Protein AF-A0A6P4FBV0-F1 (afdb_monomer_lite)

pLDDT: mean 92.92, std 9.6, range [44.25, 98.56]

InterPro domains:
  IPR006593 Cytochrome b561/ferric reductase, transmembrane domain [PF03188] (47-170)
  IPR006593 Cytochrome b561/ferric reductase, transmembrane domain [PS50939] (17-171)
  IPR006593 Cytochrome b561/ferric reductase, transmembrane domain [SM00665] (47-171)

Radius of gyration: 18.33 Å; chains: 1; bounding box: 42×50×51 Å

Structure (mmCIF, N/CA/C/O backbone):
data_AF-A0A6P4FBV0-F1
#
_entry.id   AF-A0A6P4FBV0-F1
#
loop_
_atom_site.group_PDB
_atom_site.id
_atom_site.type_symbol
_atom_site.label_atom_id
_atom_site.label_alt_id
_atom_site.label_comp_id
_atom_site.label_asym_id
_atom_site.label_entity_id
_atom_site.label_seq_id
_atom_site.pdbx_PDB_ins_code
_atom_site.Cartn_x
_atom_site.Cartn_y
_atom_site.Cartn_z
_atom_site.occupancy
_atom_site.B_iso_or_equiv
_atom_site.auth_seq_id
_atom_site.auth_comp_id
_atom_site.auth_asym_id
_atom_site.auth_atom_id
_atom_site.pdbx_PDB_model_num
ATOM 1 N N . MET A 1 1 ? -16.807 31.601 26.258 1.00 50.91 1 MET A N 1
ATOM 2 C CA . MET A 1 1 ? -16.816 30.171 25.871 1.00 50.91 1 MET A CA 1
ATOM 3 C C . MET A 1 1 ? -15.493 29.567 26.309 1.00 50.91 1 MET A C 1
ATOM 5 O O . MET A 1 1 ? -14.493 30.244 26.108 1.00 50.91 1 MET A O 1
ATOM 9 N N . PRO A 1 2 ? -15.459 28.392 26.958 1.00 44.25 2 PRO A N 1
ATOM 10 C CA . PRO A 1 2 ? -14.223 27.881 27.538 1.00 44.25 2 PRO A CA 1
ATOM 11 C C . PRO A 1 2 ? -13.243 27.482 26.428 1.00 44.25 2 PRO A C 1
ATOM 13 O O . PRO A 1 2 ? -13.598 26.749 25.504 1.00 44.25 2 PRO A O 1
ATOM 16 N N . GLU A 1 3 ? -12.012 27.977 26.530 1.00 50.19 3 GLU A N 1
ATOM 17 C CA . GLU A 1 3 ? -10.929 27.885 25.536 1.00 50.19 3 GLU A CA 1
ATOM 18 C C . GLU A 1 3 ? -10.564 26.443 25.127 1.00 50.19 3 GLU A C 1
ATOM 20 O O . GLU A 1 3 ? -10.006 26.216 24.057 1.00 50.19 3 GLU A O 1
ATOM 25 N N . GLY A 1 4 ? -10.954 25.436 25.918 1.00 51.09 4 GLY A N 1
ATOM 26 C CA . GLY A 1 4 ? -10.776 24.019 25.579 1.00 51.09 4 GLY A CA 1
ATOM 27 C C . GLY A 1 4 ? -11.691 23.497 24.460 1.00 51.09 4 GLY A C 1
ATOM 28 O O . GLY A 1 4 ? -11.375 22.483 23.838 1.00 51.09 4 GLY A O 1
ATOM 29 N N . TYR A 1 5 ? -12.810 24.171 24.166 1.00 46.59 5 TYR A N 1
ATOM 30 C CA . TYR A 1 5 ? -13.775 23.704 23.158 1.00 46.59 5 TYR A CA 1
ATOM 31 C C . TYR A 1 5 ? -13.341 24.045 21.720 1.00 46.59 5 TYR A C 1
ATOM 33 O O . TYR A 1 5 ? -13.606 23.282 20.794 1.00 46.59 5 TYR A O 1
ATOM 41 N N . THR A 1 6 ? -12.619 25.154 21.528 1.00 55.66 6 THR A N 1
ATOM 42 C CA . THR A 1 6 ? -12.175 25.637 20.207 1.00 55.66 6 THR A CA 1
ATOM 43 C C . THR A 1 6 ? -10.982 24.841 19.664 1.00 55.66 6 THR A C 1
ATOM 45 O O . THR A 1 6 ? -10.927 24.539 18.469 1.00 55.66 6 THR A O 1
ATOM 48 N N . GLY A 1 7 ? -10.060 24.420 20.538 1.00 60.53 7 GLY A N 1
ATOM 49 C CA . GLY A 1 7 ? -8.899 23.603 20.165 1.00 60.53 7 GLY A CA 1
ATOM 50 C C . GLY A 1 7 ? -9.277 22.199 19.682 1.00 60.53 7 GLY A C 1
ATOM 51 O O . GLY A 1 7 ? -8.763 21.729 18.666 1.00 60.53 7 GLY A O 1
ATOM 52 N N . ALA A 1 8 ? -10.244 21.553 20.347 1.00 63.47 8 ALA A N 1
ATOM 53 C CA . ALA A 1 8 ? -10.762 20.249 19.932 1.00 63.47 8 ALA A CA 1
ATOM 54 C C . ALA A 1 8 ? -11.442 20.310 18.550 1.00 63.47 8 ALA A C 1
ATOM 56 O O . ALA A 1 8 ? -11.278 19.398 17.738 1.00 63.47 8 ALA A O 1
ATOM 57 N N . THR A 1 9 ? -12.147 21.406 18.243 1.00 81.12 9 THR A N 1
ATOM 58 C CA . THR A 1 9 ? -12.750 21.622 16.919 1.00 81.12 9 THR A CA 1
ATOM 59 C C . THR A 1 9 ? -11.717 21.940 15.838 1.00 81.12 9 THR A C 1
ATOM 61 O O . THR A 1 9 ? -11.816 21.400 14.736 1.00 81.12 9 THR A O 1
ATOM 64 N N . ALA A 1 10 ? -10.690 22.739 16.150 1.00 87.94 10 ALA A N 1
ATOM 65 C CA . ALA A 1 10 ? -9.617 23.066 15.211 1.00 87.94 10 ALA A CA 1
ATOM 66 C C . ALA A 1 10 ? -8.806 21.820 14.822 1.00 87.94 10 ALA A C 1
ATOM 68 O O . ALA A 1 10 ? -8.520 21.599 13.646 1.00 87.94 10 ALA A O 1
ATOM 69 N N . TRP A 1 11 ? -8.504 20.946 15.787 1.00 88.56 11 TRP A N 1
ATOM 70 C CA . TRP A 1 11 ? -7.791 19.695 15.526 1.00 88.56 11 TRP A CA 1
ATOM 71 C C . TRP A 1 11 ? -8.550 18.772 14.565 1.00 88.56 11 TRP A C 1
ATOM 73 O O . TRP A 1 11 ? -7.972 18.247 13.614 1.00 88.56 11 TRP A O 1
ATOM 83 N N . VAL A 1 12 ? -9.862 18.610 14.761 1.00 88.88 12 VAL A N 1
ATOM 84 C CA . VAL A 1 12 ? -10.704 17.799 13.866 1.00 88.88 12 VAL A CA 1
ATOM 85 C C . VAL A 1 12 ? -10.754 18.395 12.456 1.00 88.88 12 VAL A C 1
ATOM 87 O O . VAL A 1 12 ? -10.703 17.649 11.477 1.00 88.88 12 VAL A O 1
ATOM 90 N N . GLN A 1 13 ? -10.806 19.724 12.331 1.00 90.19 13 GLN A N 1
ATOM 91 C CA . GLN A 1 13 ? -10.746 20.400 11.032 1.00 90.19 13 GLN A CA 1
ATOM 92 C C . GLN A 1 13 ? -9.410 20.152 10.326 1.00 90.19 13 GLN A C 1
ATOM 94 O O . GLN A 1 13 ? -9.413 19.758 9.160 1.00 90.19 13 GLN A O 1
ATOM 99 N N . ILE A 1 14 ? -8.283 20.288 11.033 1.00 92.50 14 ILE A N 1
ATOM 100 C CA . ILE A 1 14 ? -6.947 19.988 10.495 1.00 92.50 14 ILE A CA 1
ATOM 101 C C . ILE A 1 14 ? -6.885 18.536 10.010 1.00 92.50 14 ILE A C 1
ATOM 103 O O . ILE A 1 14 ? -6.491 18.285 8.872 1.00 92.50 14 ILE A O 1
ATOM 107 N N . GLN A 1 15 ? -7.337 17.577 10.823 1.00 92.50 15 GLN A N 1
ATOM 108 C CA . GLN A 1 15 ? -7.388 16.168 10.426 1.00 92.50 15 GLN A CA 1
ATOM 109 C C . GLN A 1 15 ? -8.245 15.954 9.174 1.00 92.50 15 GLN A C 1
ATOM 111 O O . GLN A 1 15 ? -7.856 15.194 8.290 1.00 92.50 15 GLN A O 1
ATOM 116 N N . SER A 1 16 ? -9.397 16.621 9.076 1.00 91.31 16 SER A N 1
ATOM 117 C CA . SER A 1 16 ? -10.280 16.532 7.910 1.00 91.31 16 SER A CA 1
ATOM 118 C C . SER A 1 16 ? -9.621 17.092 6.646 1.00 91.31 16 SER A C 1
ATOM 120 O O . SER A 1 16 ? -9.719 16.479 5.580 1.00 91.31 16 SER A O 1
ATOM 122 N N . ILE A 1 17 ? -8.925 18.227 6.754 1.00 93.44 17 ILE A N 1
ATOM 123 C CA . ILE A 1 17 ? -8.182 18.839 5.645 1.00 93.44 17 ILE A CA 1
ATOM 124 C C . ILE A 1 17 ? -7.058 17.905 5.192 1.00 93.44 17 ILE A C 1
ATOM 126 O O . ILE A 1 17 ? -7.011 17.539 4.020 1.00 93.44 17 ILE A O 1
ATOM 130 N N . LEU A 1 18 ? -6.211 17.440 6.116 1.00 94.31 18 LEU A N 1
ATOM 131 C CA . LEU A 1 18 ? -5.110 16.519 5.810 1.00 94.31 18 LEU A CA 1
ATOM 132 C C . LEU A 1 18 ? -5.609 15.204 5.200 1.00 94.31 18 LEU A C 1
ATOM 134 O O . LEU A 1 18 ? -5.031 14.709 4.237 1.00 94.31 18 LEU A O 1
ATOM 138 N N . ASN A 1 19 ? -6.716 14.659 5.709 1.00 94.00 19 ASN A N 1
ATOM 139 C CA . ASN A 1 19 ? -7.341 13.462 5.153 1.00 94.00 19 ASN A CA 1
ATOM 140 C C . ASN A 1 19 ? -7.816 13.700 3.708 1.00 94.00 19 ASN A C 1
ATOM 142 O O . ASN A 1 19 ? -7.652 12.834 2.852 1.00 94.00 19 ASN A O 1
ATOM 146 N N . SER A 1 20 ? -8.391 14.872 3.427 1.00 92.62 20 SER A N 1
ATOM 147 C CA . SER A 1 20 ? -8.859 15.238 2.084 1.00 92.62 20 SER A CA 1
ATOM 148 C C . SER A 1 20 ? -7.690 15.418 1.114 1.00 92.62 20 SER A C 1
ATOM 150 O O . SER A 1 20 ? -7.721 14.863 0.017 1.00 92.62 20 SER A O 1
ATOM 152 N N . ILE A 1 21 ? -6.628 16.108 1.544 1.00 95.12 21 ILE A N 1
ATOM 153 C CA . ILE A 1 21 ? -5.374 16.237 0.787 1.00 95.12 21 ILE A CA 1
ATOM 154 C C . ILE A 1 21 ? -4.804 14.856 0.469 1.00 95.12 21 ILE A C 1
ATOM 156 O O . ILE A 1 21 ? -4.486 14.586 -0.685 1.00 95.12 21 ILE A O 1
ATOM 160 N N . ASN A 1 22 ? -4.751 13.953 1.450 1.00 95.19 22 ASN A N 1
ATOM 161 C CA . ASN A 1 22 ? -4.241 12.604 1.237 1.00 95.19 22 ASN A CA 1
ATOM 162 C C . ASN A 1 22 ? -5.036 11.842 0.161 1.00 95.19 22 ASN A C 1
ATOM 164 O O . ASN A 1 22 ? -4.443 11.249 -0.732 1.00 95.19 22 ASN A O 1
ATOM 168 N N . HIS A 1 23 ? -6.373 11.901 0.174 1.00 95.25 23 HIS A N 1
ATOM 169 C CA . HIS A 1 23 ? -7.178 11.260 -0.875 1.00 95.25 23 HIS A CA 1
ATOM 170 C C . HIS A 1 23 ? -6.956 11.873 -2.265 1.00 95.25 23 HIS A C 1
ATOM 172 O O . HIS A 1 23 ? -6.918 11.130 -3.246 1.00 95.25 23 HIS A O 1
ATOM 178 N N . MET A 1 24 ? -6.782 13.197 -2.360 1.00 96.19 24 MET A N 1
ATOM 179 C CA . MET A 1 24 ? -6.448 13.859 -3.628 1.00 96.19 24 MET A CA 1
ATOM 180 C C . MET A 1 24 ? -5.075 13.416 -4.144 1.00 96.19 24 MET A C 1
ATOM 182 O O . MET A 1 24 ? -4.949 13.075 -5.315 1.00 96.19 24 MET A O 1
ATOM 186 N N . LEU A 1 25 ? -4.065 13.351 -3.272 1.00 96.62 25 LEU A N 1
ATOM 187 C CA . LEU A 1 25 ? -2.728 12.871 -3.630 1.00 96.62 25 LEU A CA 1
ATOM 188 C C . LEU A 1 25 ? -2.754 11.409 -4.084 1.00 96.62 25 LEU A C 1
ATOM 190 O O . LEU A 1 25 ? -2.171 11.086 -5.113 1.00 96.62 25 LEU A O 1
ATOM 194 N N . ILE A 1 26 ? -3.488 10.545 -3.378 1.00 97.06 26 ILE A N 1
ATOM 195 C CA . ILE A 1 26 ? -3.689 9.149 -3.783 1.00 97.06 26 ILE A CA 1
ATOM 196 C C . ILE A 1 26 ? -4.291 9.074 -5.195 1.00 97.06 26 ILE A C 1
ATOM 198 O O . ILE A 1 26 ? -3.825 8.292 -6.024 1.00 97.06 26 ILE A O 1
ATOM 202 N N . PHE A 1 27 ? -5.307 9.890 -5.490 1.00 96.62 27 PHE A N 1
ATOM 203 C CA . PHE A 1 27 ? -5.920 9.934 -6.818 1.00 96.62 27 PHE A CA 1
ATOM 204 C C . PHE A 1 27 ? -4.937 10.408 -7.900 1.00 96.62 27 PHE A C 1
ATOM 206 O O . PHE A 1 27 ? -4.850 9.791 -8.960 1.00 96.62 27 PHE A O 1
ATOM 213 N N . LEU A 1 28 ? -4.159 11.460 -7.627 1.00 97.69 28 LEU A N 1
ATOM 214 C CA . LEU A 1 28 ? -3.146 11.967 -8.557 1.00 97.69 28 LEU A CA 1
ATOM 215 C C . LEU A 1 28 ? -2.061 10.922 -8.847 1.00 97.69 28 LEU A C 1
ATOM 217 O O . LEU A 1 28 ? -1.697 10.726 -10.004 1.00 97.69 28 LEU A O 1
ATOM 221 N N . VAL A 1 29 ? -1.587 10.209 -7.821 1.00 96.94 29 VAL A N 1
ATOM 222 C CA . VAL A 1 29 ? -0.610 9.120 -7.978 1.00 96.94 29 VAL A CA 1
ATOM 223 C C . VAL A 1 29 ? -1.198 7.963 -8.791 1.00 96.94 29 VAL A C 1
ATOM 225 O O . VAL A 1 29 ? -0.520 7.428 -9.666 1.00 96.94 29 VAL A O 1
ATOM 228 N N . ALA A 1 30 ? -2.470 7.614 -8.574 1.00 97.69 30 ALA A N 1
ATOM 229 C CA . ALA A 1 30 ? -3.156 6.599 -9.373 1.00 97.69 30 ALA A CA 1
ATOM 230 C C . ALA A 1 30 ? -3.204 6.982 -10.862 1.00 97.69 30 ALA A C 1
ATOM 232 O O . ALA A 1 30 ? -2.869 6.169 -11.725 1.00 97.69 30 ALA A O 1
ATOM 233 N N . ALA A 1 31 ? -3.579 8.230 -11.160 1.00 98.06 31 ALA A N 1
ATOM 234 C CA . ALA A 1 31 ? -3.606 8.747 -12.524 1.00 98.06 31 ALA A CA 1
ATOM 235 C C . ALA A 1 31 ? -2.206 8.744 -13.154 1.00 98.06 31 ALA A C 1
ATOM 237 O O . ALA A 1 31 ? -2.049 8.299 -14.290 1.00 98.06 31 ALA A O 1
ATOM 238 N N . PHE A 1 32 ? -1.184 9.168 -12.405 1.00 97.31 32 PHE A N 1
ATOM 239 C CA . PHE A 1 32 ? 0.205 9.158 -12.858 1.00 97.31 32 PHE A CA 1
ATOM 240 C C . PHE A 1 32 ? 0.685 7.748 -13.224 1.00 97.31 32 PHE A C 1
ATOM 242 O O . PHE A 1 32 ? 1.148 7.541 -14.346 1.00 97.31 32 PHE A O 1
ATOM 249 N N . PHE A 1 33 ? 0.533 6.767 -12.326 1.00 97.50 33 PHE A N 1
ATOM 250 C CA . PHE A 1 33 ? 0.946 5.389 -12.604 1.00 97.50 33 PHE A CA 1
ATOM 251 C C . PHE A 1 33 ? 0.199 4.795 -13.791 1.00 97.50 33 PHE A C 1
ATOM 253 O O . PHE A 1 33 ? 0.816 4.134 -14.622 1.00 97.50 33 PHE A O 1
ATOM 260 N N . PHE A 1 34 ? -1.104 5.055 -13.916 1.00 97.81 34 PHE A N 1
ATOM 261 C CA . PHE A 1 34 ? -1.876 4.569 -15.054 1.00 97.81 34 PHE A CA 1
ATOM 262 C C . PHE A 1 34 ? -1.408 5.186 -16.378 1.00 97.81 34 PHE A C 1
ATOM 264 O O . PHE A 1 34 ? -1.152 4.452 -17.328 1.00 97.81 34 PHE A O 1
ATOM 271 N N . VAL A 1 35 ? -1.257 6.514 -16.448 1.00 98.31 35 VAL A N 1
ATOM 272 C CA . VAL A 1 35 ? -0.824 7.213 -17.671 1.00 98.31 35 VAL A CA 1
ATOM 273 C C . VAL A 1 35 ? 0.586 6.787 -18.077 1.00 98.31 35 VAL A C 1
ATOM 275 O O . VAL A 1 35 ? 0.809 6.477 -19.246 1.00 98.31 35 VAL A O 1
ATOM 278 N N . LEU A 1 36 ? 1.519 6.717 -17.125 1.00 97.50 36 LEU A N 1
ATOM 279 C CA . LEU A 1 36 ? 2.896 6.302 -17.391 1.00 97.50 36 LEU A CA 1
ATOM 280 C C . LEU A 1 36 ? 2.982 4.828 -17.803 1.00 97.50 36 LEU A C 1
ATOM 282 O O . LEU A 1 36 ? 3.702 4.480 -18.733 1.00 97.50 36 LEU A O 1
ATOM 286 N N . ALA A 1 37 ? 2.243 3.940 -17.138 1.00 97.94 37 ALA A N 1
ATOM 287 C CA . ALA A 1 37 ? 2.224 2.537 -17.527 1.00 97.94 37 ALA A CA 1
ATOM 288 C C . ALA A 1 37 ? 1.586 2.349 -18.906 1.00 97.94 37 ALA A C 1
ATOM 290 O O . ALA A 1 37 ? 2.092 1.574 -19.717 1.00 97.94 37 ALA A O 1
ATOM 291 N N . ARG A 1 38 ? 0.526 3.110 -19.208 1.00 98.00 38 ARG A N 1
ATOM 292 C CA . ARG A 1 38 ? -0.137 3.092 -20.511 1.00 98.00 38 ARG A CA 1
ATOM 293 C C . ARG A 1 38 ? 0.761 3.606 -21.631 1.00 98.00 38 ARG A C 1
ATOM 295 O O . ARG A 1 38 ? 0.704 3.024 -22.711 1.00 98.00 38 ARG A O 1
ATOM 302 N N . SER A 1 39 ? 1.559 4.651 -21.405 1.00 98.12 39 SER A N 1
ATOM 303 C CA . SER A 1 39 ? 2.497 5.169 -22.414 1.00 98.12 39 SER A CA 1
ATOM 304 C C . SER A 1 39 ? 3.660 4.214 -22.701 1.00 98.12 39 SER A C 1
ATOM 306 O O . SER A 1 39 ? 4.285 4.315 -23.751 1.00 98.12 39 SER A O 1
ATOM 308 N N . LEU A 1 40 ? 3.914 3.264 -21.796 1.00 97.75 40 LEU A N 1
ATOM 309 C CA . LEU A 1 40 ? 4.909 2.196 -21.923 1.00 97.75 40 LEU A CA 1
ATOM 310 C C . LEU A 1 40 ? 4.271 0.823 -22.225 1.00 97.75 40 LEU A C 1
ATOM 312 O O . LEU A 1 40 ? 4.894 -0.217 -22.002 1.00 97.75 40 LEU A O 1
ATOM 316 N N . ASP A 1 41 ? 3.015 0.817 -22.687 1.00 97.25 41 ASP A N 1
ATOM 317 C CA . ASP A 1 41 ? 2.223 -0.369 -23.049 1.00 97.25 41 ASP A CA 1
ATOM 318 C C . ASP A 1 41 ? 2.179 -1.472 -21.978 1.00 97.25 41 ASP A C 1
ATOM 320 O O . ASP A 1 41 ? 2.051 -2.653 -22.298 1.00 97.25 41 ASP A O 1
ATOM 324 N N . PHE A 1 42 ? 2.284 -1.099 -20.699 1.00 96.31 42 PHE A N 1
ATOM 325 C CA . PHE A 1 42 ? 2.311 -2.029 -19.568 1.00 96.31 42 PHE A CA 1
ATOM 326 C C . PHE A 1 42 ? 3.349 -3.155 -19.739 1.00 96.31 42 PHE A C 1
ATOM 328 O O . PHE A 1 42 ? 3.088 -4.305 -19.393 1.00 96.31 42 PHE A O 1
ATOM 335 N N . LYS A 1 43 ? 4.538 -2.847 -20.273 1.00 94.88 43 LYS A N 1
ATOM 336 C CA . LYS A 1 43 ? 5.615 -3.834 -20.455 1.00 94.88 43 LYS A CA 1
ATOM 337 C C . LYS A 1 43 ? 6.642 -3.794 -19.327 1.00 94.88 43 LYS A C 1
ATOM 339 O O . LYS A 1 43 ? 6.993 -2.733 -18.812 1.00 94.88 43 LYS A O 1
ATOM 344 N N . ASP A 1 44 ? 7.142 -4.967 -18.947 1.00 92.31 44 ASP A N 1
ATOM 345 C CA . ASP A 1 44 ? 8.264 -5.151 -18.021 1.00 92.31 44 ASP A CA 1
ATOM 346 C C . ASP A 1 44 ? 8.157 -4.329 -16.723 1.00 92.31 44 ASP A C 1
ATOM 348 O O . ASP A 1 44 ? 7.278 -4.540 -15.884 1.00 92.31 44 ASP A O 1
ATOM 352 N N . THR A 1 45 ? 9.069 -3.370 -16.541 1.00 95.50 45 THR A N 1
ATOM 353 C CA . THR A 1 45 ? 9.122 -2.493 -15.368 1.00 95.50 45 THR A CA 1
ATOM 354 C C . THR A 1 45 ? 7.886 -1.601 -15.265 1.00 95.50 45 THR A C 1
ATOM 356 O O . THR A 1 45 ? 7.490 -1.267 -14.152 1.00 95.50 45 THR A O 1
ATOM 359 N N . ALA A 1 46 ? 7.248 -1.246 -16.384 1.00 97.25 46 ALA A N 1
ATOM 360 C CA . ALA A 1 46 ? 6.021 -0.460 -16.365 1.00 97.25 46 ALA A CA 1
ATOM 361 C C . ALA A 1 46 ? 4.855 -1.253 -15.756 1.00 97.25 46 ALA A C 1
ATOM 363 O O . ALA A 1 46 ? 4.103 -0.697 -14.961 1.00 97.25 46 ALA A O 1
ATOM 364 N N . MET A 1 47 ? 4.750 -2.559 -16.044 1.00 97.69 47 MET A N 1
ATOM 365 C CA . MET A 1 47 ? 3.755 -3.426 -15.399 1.00 97.69 47 MET A CA 1
ATOM 366 C C . MET A 1 47 ? 4.040 -3.589 -13.908 1.00 97.69 47 MET A C 1
ATOM 368 O O . MET A 1 47 ? 3.130 -3.470 -13.090 1.00 97.69 47 MET A O 1
ATOM 372 N N . HIS A 1 48 ? 5.309 -3.807 -13.545 1.00 97.50 48 HIS A N 1
ATOM 373 C CA . HIS A 1 48 ? 5.731 -3.858 -12.145 1.00 97.50 48 HIS A CA 1
ATOM 374 C C . HIS A 1 48 ? 5.307 -2.593 -11.396 1.00 97.50 48 HIS A C 1
ATOM 376 O O . HIS A 1 48 ? 4.584 -2.697 -10.412 1.00 97.50 48 HIS A O 1
ATOM 382 N N . MET A 1 49 ? 5.695 -1.420 -11.902 1.00 97.50 49 MET A N 1
ATOM 383 C CA . MET A 1 49 ? 5.366 -0.121 -11.316 1.00 97.50 49 MET A CA 1
ATOM 384 C C . MET A 1 49 ? 3.854 0.102 -11.235 1.00 97.50 49 MET A C 1
ATOM 386 O O . MET A 1 49 ? 3.365 0.521 -10.191 1.00 97.50 49 MET A O 1
ATOM 390 N N . PHE A 1 50 ? 3.096 -0.235 -12.280 1.00 98.31 50 PHE A N 1
ATOM 391 C CA . PHE A 1 50 ? 1.642 -0.116 -12.245 1.00 98.31 50 PHE A CA 1
ATOM 392 C C . PHE A 1 50 ? 1.032 -0.967 -11.131 1.00 98.31 50 PHE A C 1
ATOM 394 O O . PHE A 1 50 ? 0.217 -0.478 -10.349 1.00 98.31 50 PHE A O 1
ATOM 401 N N . MET A 1 51 ? 1.437 -2.234 -11.037 1.00 98.44 51 MET A N 1
ATOM 402 C CA . MET A 1 51 ? 0.892 -3.177 -10.069 1.00 98.44 51 MET A CA 1
ATOM 403 C C . MET A 1 51 ? 1.313 -2.850 -8.632 1.00 98.44 51 MET A C 1
ATOM 405 O O . MET A 1 51 ? 0.454 -2.705 -7.762 1.00 98.44 51 MET A O 1
ATOM 409 N N . THR A 1 52 ? 2.613 -2.706 -8.365 1.00 98.19 52 THR A N 1
ATOM 410 C CA . THR A 1 52 ? 3.126 -2.442 -7.011 1.00 98.19 52 THR A CA 1
ATOM 411 C C . THR A 1 52 ? 2.837 -1.015 -6.562 1.00 98.19 52 THR A C 1
ATOM 413 O O . THR A 1 52 ? 2.424 -0.811 -5.420 1.00 98.19 52 THR A O 1
ATOM 416 N N . GLY A 1 53 ? 2.952 -0.045 -7.470 1.00 97.62 53 GLY A N 1
ATOM 417 C CA . GLY A 1 53 ? 2.624 1.356 -7.237 1.00 97.62 53 GLY A CA 1
ATOM 418 C C . GLY A 1 53 ? 1.150 1.540 -6.895 1.00 97.62 53 GLY A C 1
ATOM 419 O O . GLY A 1 53 ? 0.838 2.058 -5.824 1.00 97.62 53 GLY A O 1
ATOM 420 N N . THR A 1 54 ? 0.232 1.040 -7.731 1.00 98.31 54 THR A N 1
ATOM 421 C CA . THR A 1 54 ? -1.213 1.097 -7.433 1.00 98.31 54 THR A CA 1
ATOM 422 C C . THR A 1 54 ? -1.556 0.293 -6.177 1.00 98.31 54 THR A C 1
ATOM 424 O O . THR A 1 54 ? -2.365 0.726 -5.357 1.00 98.31 54 THR A O 1
ATOM 427 N N . GLY A 1 55 ? -0.911 -0.856 -5.974 1.00 98.31 55 GLY A N 1
ATOM 428 C CA . GLY A 1 55 ? -1.098 -1.678 -4.784 1.00 98.31 55 GLY A CA 1
ATOM 429 C C . GLY A 1 55 ? -0.781 -0.930 -3.485 1.00 98.31 55 GLY A C 1
ATOM 430 O O . GLY A 1 55 ? -1.660 -0.800 -2.633 1.00 98.31 55 GLY A O 1
ATOM 431 N N . PHE A 1 56 ? 0.434 -0.390 -3.340 1.00 98.12 56 PHE A N 1
ATOM 432 C CA . PHE A 1 56 ? 0.847 0.335 -2.132 1.00 98.12 56 PHE A CA 1
ATOM 433 C C . PHE A 1 56 ? 0.237 1.734 -2.033 1.00 98.12 56 PHE A C 1
ATOM 435 O O . PHE A 1 56 ? -0.449 2.039 -1.057 1.00 98.12 56 PHE A O 1
ATOM 442 N N . HIS A 1 57 ? 0.454 2.577 -3.042 1.00 97.75 57 HIS A N 1
ATOM 443 C CA . HIS A 1 57 ? 0.172 4.012 -2.954 1.00 97.75 57 HIS A CA 1
ATOM 444 C C . HIS A 1 57 ? -1.315 4.334 -3.087 1.00 97.75 57 HIS A C 1
ATOM 446 O O . HIS A 1 57 ? -1.747 5.408 -2.673 1.00 97.75 57 HIS A O 1
ATOM 452 N N . VAL A 1 58 ? -2.105 3.421 -3.660 1.00 98.06 58 VAL A N 1
ATOM 453 C CA . VAL A 1 58 ? -3.537 3.635 -3.877 1.00 98.06 58 VAL A CA 1
ATOM 454 C C . VAL A 1 58 ? -4.348 2.712 -2.988 1.00 98.06 58 VAL A C 1
ATOM 456 O O . VAL A 1 58 ? -4.994 3.173 -2.053 1.00 98.06 58 VAL A O 1
ATOM 459 N N . LEU A 1 59 ? -4.315 1.406 -3.230 1.00 98.38 59 LEU A N 1
ATOM 460 C CA . LEU A 1 59 ? -5.249 0.487 -2.582 1.00 98.38 59 LEU A CA 1
ATOM 461 C C . LEU A 1 59 ? -4.939 0.289 -1.094 1.00 98.38 59 LEU A C 1
ATOM 463 O O . LEU A 1 59 ? -5.831 0.460 -0.263 1.00 98.38 59 LEU A O 1
ATOM 467 N N . ILE A 1 60 ? -3.685 0.003 -0.736 1.00 98.06 60 ILE A N 1
ATOM 468 C CA . ILE A 1 60 ? -3.278 -0.177 0.667 1.00 98.06 60 ILE A CA 1
ATOM 469 C C . ILE A 1 60 ? -3.330 1.158 1.426 1.00 98.06 60 ILE A C 1
ATOM 471 O O . ILE A 1 60 ? -3.823 1.193 2.555 1.00 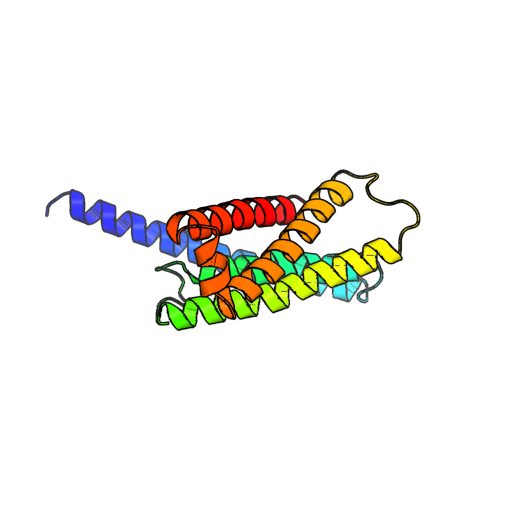98.06 60 ILE A O 1
ATOM 475 N N . ALA A 1 61 ? -2.932 2.274 0.805 1.00 97.31 61 ALA A N 1
ATOM 476 C CA . ALA A 1 61 ? -3.093 3.604 1.400 1.00 97.31 61 ALA A CA 1
ATOM 477 C C . ALA A 1 61 ? -4.567 3.897 1.750 1.00 97.31 61 ALA A C 1
ATOM 479 O O . ALA A 1 61 ? -4.884 4.299 2.872 1.00 97.31 61 ALA A O 1
ATOM 480 N N . GLN A 1 62 ? -5.500 3.612 0.834 1.00 97.06 62 GLN A N 1
ATOM 481 C CA . GLN A 1 62 ? -6.937 3.751 1.094 1.00 97.06 62 GLN A CA 1
ATOM 482 C C . GLN A 1 62 ? -7.441 2.757 2.151 1.00 97.06 62 GLN A C 1
ATOM 484 O O . GLN A 1 62 ? -8.274 3.116 2.991 1.00 97.06 62 GLN A O 1
ATOM 489 N N . ALA A 1 63 ? -6.907 1.530 2.170 1.00 96.94 63 ALA A N 1
ATOM 490 C CA . ALA A 1 63 ? -7.208 0.540 3.198 1.00 96.94 63 ALA A CA 1
ATOM 491 C C . ALA A 1 63 ? -6.836 1.063 4.592 1.00 96.94 63 ALA A C 1
ATOM 493 O O . ALA A 1 63 ? -7.635 0.938 5.523 1.00 96.94 63 ALA A O 1
ATOM 494 N N . MET A 1 64 ? -5.674 1.698 4.748 1.00 95.12 64 MET A N 1
ATOM 495 C CA . MET A 1 64 ? -5.253 2.302 6.014 1.00 95.12 64 MET A CA 1
ATOM 496 C C . MET A 1 64 ? -6.153 3.469 6.427 1.00 95.12 64 MET A C 1
ATOM 498 O O . MET A 1 64 ? -6.600 3.541 7.575 1.00 95.12 64 MET A O 1
ATOM 502 N N . MET A 1 65 ? -6.494 4.348 5.483 1.00 95.25 65 MET A N 1
ATOM 503 C CA . MET A 1 65 ? -7.352 5.502 5.760 1.00 95.25 65 MET A CA 1
ATOM 504 C C . MET A 1 65 ? -8.794 5.113 6.099 1.00 95.25 65 MET A C 1
ATOM 506 O O . MET A 1 65 ? -9.510 5.905 6.715 1.00 95.25 65 MET A O 1
ATOM 510 N N . SER A 1 66 ? -9.248 3.912 5.735 1.00 95.38 66 SER A N 1
ATOM 511 C CA . SER A 1 66 ? -10.639 3.478 5.924 1.00 95.38 66 SER A CA 1
ATOM 512 C C . SER A 1 66 ? -11.128 3.507 7.379 1.00 95.38 66 SER A C 1
ATOM 514 O O . SER A 1 66 ? -12.325 3.688 7.624 1.00 95.38 66 SER A O 1
ATOM 516 N N . HIS A 1 67 ? -10.218 3.382 8.349 1.00 92.69 67 HIS A N 1
ATOM 517 C CA . HIS A 1 67 ? -10.538 3.415 9.777 1.00 92.69 67 HIS A CA 1
ATOM 518 C C . HIS A 1 67 ?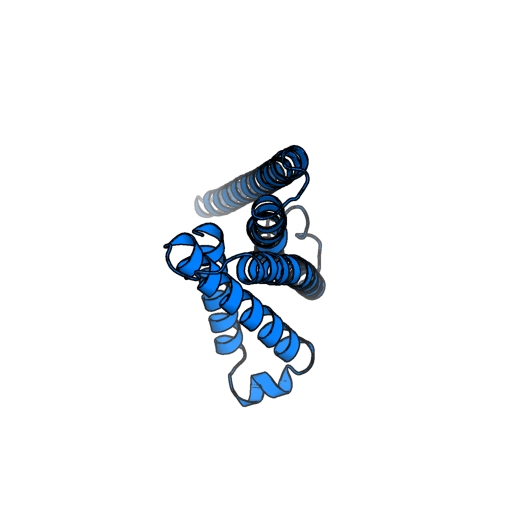 -10.531 4.825 10.384 1.00 92.69 67 HIS A C 1
ATOM 520 O O . HIS A 1 67 ? -10.988 4.994 11.519 1.00 92.69 67 HIS A O 1
ATOM 526 N N . SER A 1 68 ? -10.086 5.845 9.643 1.00 91.62 68 SER A N 1
ATOM 527 C CA . SER A 1 68 ? -10.135 7.235 10.097 1.00 91.62 68 SER A CA 1
ATOM 528 C C . SER A 1 68 ? -11.582 7.680 10.350 1.00 91.62 68 SER A C 1
ATOM 530 O O . SER A 1 68 ? -12.518 7.335 9.621 1.00 91.62 68 SER A O 1
ATOM 532 N N . LYS A 1 69 ? -11.789 8.436 11.435 1.00 88.94 69 LYS A N 1
ATOM 533 C CA . LYS A 1 69 ? -13.113 8.959 11.813 1.00 88.94 69 LYS A CA 1
ATOM 534 C C . LYS A 1 69 ? -13.571 10.085 10.885 1.00 88.94 69 LYS A C 1
ATOM 536 O O . LYS A 1 69 ? -14.767 10.221 10.657 1.00 88.94 69 LYS A O 1
ATOM 541 N N . VAL A 1 70 ? -12.624 10.849 10.343 1.00 91.38 70 VAL A N 1
ATOM 542 C CA . VAL A 1 70 ? -12.879 11.988 9.449 1.00 91.38 70 VAL A CA 1
ATOM 543 C C . VAL A 1 70 ? -12.868 11.598 7.968 1.00 91.38 70 VAL A C 1
ATOM 545 O O . VAL A 1 70 ? -13.091 12.453 7.119 1.00 91.38 70 VAL A O 1
ATOM 548 N N . ASN A 1 71 ? -12.636 10.319 7.642 1.00 91.38 71 ASN A N 1
ATOM 549 C CA . ASN A 1 71 ? -12.599 9.864 6.255 1.00 91.38 71 ASN A CA 1
ATOM 550 C C . ASN A 1 71 ? -13.985 10.010 5.597 1.00 91.38 71 ASN A C 1
ATOM 552 O O . ASN A 1 71 ? -14.930 9.337 6.021 1.00 91.38 71 ASN A O 1
ATOM 556 N N . PRO A 1 72 ? -14.129 10.840 4.549 1.00 87.50 72 PRO A N 1
ATOM 557 C CA . PRO A 1 72 ? -15.424 11.115 3.937 1.00 87.50 72 PRO A CA 1
ATOM 558 C C . PRO A 1 72 ? -16.058 9.876 3.286 1.00 87.50 72 PRO A C 1
ATOM 560 O O . PRO A 1 72 ? -17.284 9.789 3.253 1.00 87.50 72 PRO A O 1
ATOM 563 N N . LEU A 1 73 ? -15.252 8.909 2.830 1.00 87.50 73 LEU A N 1
ATOM 564 C CA . LEU A 1 73 ? -15.708 7.694 2.144 1.00 87.50 73 LEU A CA 1
ATOM 565 C C . LEU A 1 73 ? -16.288 6.658 3.110 1.00 87.50 73 LEU A C 1
ATOM 567 O O . LEU A 1 73 ? -17.201 5.916 2.760 1.00 87.50 73 LEU A O 1
ATOM 571 N N . THR A 1 74 ? -15.755 6.590 4.331 1.00 93.88 74 THR A N 1
ATOM 572 C CA . THR A 1 74 ? -16.060 5.499 5.265 1.00 93.88 74 THR A CA 1
ATOM 573 C C . THR A 1 74 ? -16.667 5.964 6.582 1.00 93.88 74 THR A C 1
ATOM 575 O O . THR A 1 74 ? -17.136 5.115 7.339 1.00 93.88 74 THR A O 1
ATOM 578 N N . ARG A 1 75 ? -16.716 7.272 6.891 1.00 91.81 75 ARG A N 1
ATOM 579 C CA . ARG A 1 75 ? -17.186 7.798 8.195 1.00 91.81 75 ARG A CA 1
ATOM 580 C C . ARG A 1 75 ? -18.563 7.291 8.627 1.00 91.81 75 ARG A C 1
ATOM 582 O O . ARG A 1 75 ? -18.770 7.095 9.819 1.00 91.81 75 ARG A O 1
ATOM 589 N N . TRP A 1 76 ? -19.446 7.020 7.671 1.00 92.69 76 TRP A N 1
ATOM 590 C CA . TRP A 1 76 ? -20.818 6.551 7.889 1.00 92.69 76 TRP A CA 1
ATOM 591 C C . TRP A 1 76 ? -20.935 5.034 8.092 1.00 92.69 76 TRP A C 1
ATOM 593 O O . TRP A 1 76 ? -21.987 4.534 8.482 1.00 92.69 76 TRP A O 1
ATOM 603 N N . LEU A 1 77 ? -19.871 4.280 7.806 1.00 94.06 77 LEU A N 1
ATOM 604 C CA . LEU A 1 77 ? -19.867 2.828 7.921 1.00 94.06 77 LEU A CA 1
ATOM 605 C C . LEU A 1 77 ? -19.675 2.390 9.375 1.00 94.06 77 LEU A C 1
ATOM 607 O O . LEU A 1 77 ? -18.861 2.947 10.117 1.00 94.06 77 LEU A O 1
ATOM 611 N N . SER A 1 78 ? -20.361 1.310 9.756 1.00 95.38 78 SER A N 1
ATOM 612 C CA . SER A 1 78 ? -20.119 0.629 11.030 1.00 95.38 78 SER A CA 1
ATOM 613 C C . SER A 1 78 ? -18.676 0.123 11.121 1.00 95.38 78 SER A C 1
ATOM 615 O O . SER A 1 78 ? -18.034 -0.156 10.106 1.00 95.38 78 SER A O 1
ATOM 617 N N . HIS A 1 79 ? -18.166 -0.075 12.341 1.00 91.81 79 HIS A N 1
ATOM 618 C CA . HIS A 1 79 ? -16.813 -0.606 12.550 1.00 91.81 79 HIS A CA 1
ATOM 619 C C . HIS A 1 79 ? -16.575 -1.927 11.792 1.00 91.81 79 HIS A C 1
ATOM 621 O O . HIS A 1 79 ? -15.531 -2.114 11.170 1.00 91.81 79 HIS A O 1
ATOM 627 N N . ARG A 1 80 ? -17.576 -2.820 11.781 1.00 92.94 80 ARG A N 1
ATOM 628 C CA . ARG A 1 80 ? -17.522 -4.092 11.045 1.00 92.94 80 ARG A CA 1
ATOM 629 C C . ARG A 1 80 ? -17.414 -3.882 9.533 1.00 92.94 80 ARG A C 1
ATOM 631 O O . ARG A 1 80 ? -16.657 -4.593 8.878 1.00 92.94 80 ARG A O 1
ATOM 638 N N . ASN A 1 81 ? -18.143 -2.916 8.980 1.00 95.69 81 ASN A N 1
ATOM 639 C CA . ASN A 1 81 ? -18.091 -2.621 7.549 1.00 95.69 81 ASN A CA 1
ATOM 640 C C . ASN A 1 81 ? -16.798 -1.895 7.156 1.00 95.69 81 ASN A C 1
ATOM 642 O O . ASN A 1 81 ? -16.254 -2.202 6.101 1.00 95.69 81 ASN A O 1
ATOM 646 N N . LYS A 1 82 ? -16.240 -1.037 8.022 1.00 96.19 82 LYS A N 1
ATOM 647 C CA . LYS A 1 82 ? -14.890 -0.474 7.836 1.00 96.19 82 LYS A CA 1
ATOM 648 C C . LYS A 1 82 ? -13.827 -1.569 7.775 1.00 96.19 82 LYS A C 1
ATOM 650 O O . LYS A 1 82 ? -13.035 -1.581 6.844 1.00 96.19 82 LYS A O 1
ATOM 655 N N . ALA A 1 83 ? -13.871 -2.533 8.697 1.00 93.88 83 ALA A N 1
ATOM 656 C CA . ALA A 1 83 ? -12.941 -3.663 8.699 1.00 93.88 83 ALA A CA 1
ATOM 657 C C . ALA A 1 83 ? -13.056 -4.531 7.429 1.00 93.88 83 ALA A C 1
ATOM 659 O O . ALA A 1 83 ? -12.048 -4.982 6.894 1.00 93.88 83 ALA A O 1
ATOM 660 N N . ARG A 1 84 ? -14.274 -4.741 6.908 1.00 95.19 84 ARG A N 1
ATOM 661 C CA . ARG A 1 84 ? -14.485 -5.435 5.624 1.00 95.19 84 ARG A CA 1
ATOM 662 C C . ARG A 1 84 ? -13.931 -4.641 4.444 1.00 95.19 84 ARG A C 1
ATOM 664 O O . ARG A 1 84 ? -13.257 -5.216 3.601 1.00 95.19 84 ARG A O 1
ATOM 671 N N . PHE A 1 85 ? -14.194 -3.338 4.401 1.00 96.69 85 PHE A N 1
ATOM 672 C CA . PHE A 1 85 ? -13.672 -2.450 3.364 1.00 96.69 85 PHE A CA 1
ATOM 673 C C . PHE A 1 85 ? -12.137 -2.428 3.368 1.00 96.69 85 PHE A C 1
ATOM 675 O O . PHE A 1 85 ? -11.523 -2.615 2.322 1.00 96.69 85 PHE A O 1
ATOM 682 N N . HIS A 1 86 ? -11.524 -2.302 4.551 1.00 97.00 86 HIS A N 1
ATOM 683 C CA . HIS A 1 86 ? -10.083 -2.446 4.748 1.00 97.00 86 HIS A CA 1
ATOM 684 C C . HIS A 1 86 ? -9.572 -3.776 4.184 1.00 97.00 86 HIS A C 1
ATOM 686 O O . HIS A 1 86 ? -8.659 -3.779 3.366 1.00 97.00 86 HIS A O 1
ATOM 692 N N . ALA A 1 87 ? -10.185 -4.899 4.578 1.00 96.69 87 ALA A N 1
ATOM 693 C CA . ALA A 1 87 ? -9.757 -6.224 4.142 1.00 96.69 87 ALA A CA 1
ATOM 694 C C . ALA A 1 87 ? -9.838 -6.397 2.617 1.00 96.69 87 ALA A C 1
ATOM 696 O O . ALA A 1 87 ? -8.902 -6.916 2.022 1.00 96.69 87 ALA A O 1
ATOM 697 N N . ILE A 1 88 ? -10.912 -5.927 1.971 1.00 97.31 88 ILE A N 1
ATOM 698 C CA . ILE A 1 88 ? -11.061 -6.003 0.509 1.00 97.31 88 ILE A CA 1
ATOM 699 C C . ILE A 1 88 ? -9.941 -5.222 -0.183 1.00 97.31 88 ILE A C 1
ATOM 701 O O . ILE A 1 88 ? -9.254 -5.774 -1.040 1.00 97.31 88 ILE A O 1
ATOM 705 N N . LEU A 1 89 ? -9.721 -3.964 0.210 1.00 97.88 89 LEU A N 1
ATOM 706 C CA . LEU A 1 89 ? -8.663 -3.144 -0.381 1.00 97.88 89 LEU A CA 1
ATOM 707 C C . LEU A 1 89 ? -7.268 -3.725 -0.123 1.00 97.88 89 LEU A C 1
ATOM 709 O O . LEU A 1 89 ? -6.437 -3.728 -1.028 1.00 97.88 89 LEU A O 1
ATOM 713 N N . GLN A 1 90 ? -7.023 -4.259 1.076 1.00 97.69 90 GLN A N 1
ATOM 714 C CA . GLN A 1 90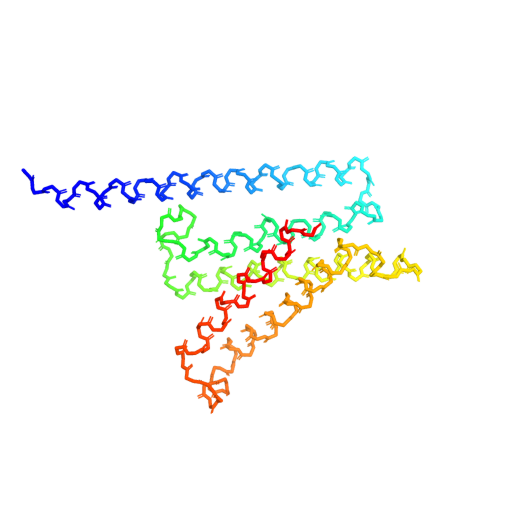 ? -5.759 -4.899 1.435 1.00 97.69 90 GLN A CA 1
ATOM 715 C C . GLN A 1 90 ? -5.510 -6.176 0.625 1.00 97.69 90 GLN A C 1
ATOM 717 O O . GLN A 1 90 ? -4.376 -6.417 0.221 1.00 97.69 90 GLN A O 1
ATOM 722 N N . ILE A 1 91 ? -6.541 -6.987 0.372 1.00 97.62 91 ILE A N 1
ATOM 723 C CA . ILE A 1 91 ? -6.424 -8.205 -0.438 1.00 97.62 91 ILE A CA 1
ATOM 724 C C . ILE A 1 91 ? -6.156 -7.835 -1.895 1.00 97.62 91 ILE A C 1
ATOM 726 O O . ILE A 1 91 ? -5.175 -8.305 -2.455 1.00 97.62 91 ILE A O 1
ATOM 730 N N . VAL A 1 92 ? -6.964 -6.957 -2.499 1.00 98.31 92 VAL A N 1
ATOM 731 C CA . VAL A 1 92 ? -6.781 -6.570 -3.910 1.00 98.31 92 VAL A CA 1
ATOM 732 C C . VAL A 1 92 ? -5.439 -5.862 -4.108 1.00 98.31 92 VAL A C 1
ATOM 734 O O . VAL A 1 92 ? -4.649 -6.260 -4.963 1.00 98.31 92 VAL A O 1
ATOM 737 N N . GLY A 1 93 ? -5.140 -4.856 -3.281 1.00 98.44 93 GLY A N 1
ATOM 738 C CA . GLY A 1 93 ? -3.881 -4.117 -3.341 1.00 98.44 93 GLY A CA 1
ATOM 739 C C . GLY A 1 93 ? -2.673 -4.992 -3.046 1.00 98.44 93 GLY A C 1
ATOM 740 O O . GLY A 1 93 ? -1.675 -4.926 -3.757 1.00 98.44 93 GLY A O 1
ATOM 741 N N . GLY A 1 94 ? -2.778 -5.868 -2.049 1.00 98.12 94 GLY A N 1
ATOM 742 C CA . GLY A 1 94 ? -1.720 -6.803 -1.709 1.00 98.12 94 GLY A CA 1
ATOM 743 C C . GLY A 1 94 ? -1.466 -7.838 -2.804 1.00 98.12 94 GLY A C 1
ATOM 744 O O . GLY A 1 94 ? -0.316 -8.064 -3.165 1.00 98.12 94 GLY A O 1
ATOM 745 N N . THR A 1 95 ? -2.507 -8.398 -3.423 1.00 98.06 95 THR A N 1
ATOM 746 C CA . THR A 1 95 ? -2.352 -9.269 -4.597 1.00 98.06 95 THR A CA 1
ATOM 747 C C . THR A 1 95 ? -1.663 -8.532 -5.744 1.00 98.06 95 THR A C 1
ATOM 749 O O . THR A 1 95 ? -0.762 -9.099 -6.361 1.00 98.06 95 THR A O 1
ATOM 752 N N . MET A 1 96 ? -2.007 -7.264 -5.996 1.00 98.50 96 MET A N 1
ATOM 753 C CA . MET A 1 96 ? -1.305 -6.461 -7.001 1.00 98.50 96 MET A CA 1
ATOM 754 C C . MET A 1 96 ? 0.184 -6.285 -6.666 1.00 98.50 96 MET A C 1
ATOM 756 O O . MET A 1 96 ? 1.030 -6.517 -7.527 1.00 98.50 96 MET A O 1
ATOM 760 N N . VAL A 1 97 ? 0.524 -5.956 -5.414 1.00 98.56 97 VAL A N 1
ATOM 761 C CA . VAL A 1 97 ? 1.923 -5.857 -4.959 1.00 98.56 97 VAL A CA 1
ATOM 762 C C . VAL A 1 97 ? 2.677 -7.168 -5.176 1.00 98.56 97 VAL A C 1
ATOM 764 O O . VAL A 1 97 ? 3.793 -7.157 -5.700 1.00 98.56 97 VAL A O 1
ATOM 767 N N . LEU A 1 98 ? 2.086 -8.297 -4.785 1.00 98.38 98 LEU A N 1
ATOM 768 C CA . LEU A 1 98 ? 2.742 -9.599 -4.865 1.00 98.38 98 LEU A CA 1
ATOM 769 C C . LEU A 1 98 ? 2.958 -10.030 -6.315 1.00 98.38 98 LEU A C 1
ATOM 771 O O . LEU A 1 98 ? 4.071 -10.400 -6.671 1.00 98.38 98 LEU A O 1
ATOM 775 N N . LEU A 1 99 ? 1.939 -9.916 -7.169 1.00 98.06 99 LEU A N 1
ATOM 776 C CA . LEU A 1 99 ? 2.050 -10.267 -8.586 1.00 98.06 99 LEU A CA 1
ATOM 777 C C . LEU A 1 99 ? 3.016 -9.341 -9.337 1.00 98.06 99 LEU A C 1
ATOM 779 O O . LEU A 1 99 ? 3.848 -9.826 -10.099 1.00 98.06 99 LEU A O 1
ATOM 783 N N . GLY A 1 100 ? 2.970 -8.030 -9.085 1.00 98.00 100 GLY A N 1
ATOM 784 C CA . GLY A 1 100 ? 3.903 -7.078 -9.690 1.00 98.00 100 GLY A CA 1
ATOM 785 C C . GLY A 1 100 ? 5.352 -7.333 -9.270 1.00 98.00 100 GLY A C 1
ATOM 786 O O . GLY A 1 100 ? 6.268 -7.260 -10.092 1.00 98.00 100 GLY A O 1
ATOM 787 N N . SER A 1 101 ? 5.572 -7.672 -7.997 1.00 97.75 101 SER A N 1
ATOM 788 C CA . SER A 1 101 ? 6.894 -8.037 -7.473 1.00 97.75 101 SER A CA 1
ATOM 789 C C . SER A 1 101 ? 7.393 -9.354 -8.064 1.00 97.75 101 SER A C 1
ATOM 791 O O . SER A 1 101 ? 8.527 -9.406 -8.532 1.00 97.75 101 SER A O 1
ATOM 793 N N . LEU A 1 102 ? 6.545 -10.389 -8.106 1.00 97.12 102 LEU A N 1
ATOM 794 C CA . LEU A 1 102 ? 6.867 -11.689 -8.703 1.00 97.12 102 LEU A CA 1
ATOM 795 C C . LEU A 1 102 ? 7.197 -11.559 -10.191 1.00 97.12 102 LEU A C 1
ATOM 797 O O . LEU A 1 102 ? 8.224 -12.069 -10.618 1.00 97.12 102 LEU A O 1
ATOM 801 N N . GLY A 1 103 ? 6.402 -10.813 -10.962 1.00 96.69 103 GLY A N 1
ATOM 802 C CA . GLY A 1 103 ? 6.677 -10.578 -12.381 1.00 96.69 103 GLY A CA 1
ATOM 803 C C . GLY A 1 103 ? 8.032 -9.903 -12.608 1.00 96.69 103 GLY A C 1
ATOM 804 O O . GLY A 1 103 ? 8.807 -10.321 -13.466 1.00 96.69 103 GLY A O 1
ATOM 805 N N . LYS A 1 104 ? 8.384 -8.900 -11.790 1.00 95.81 104 LYS A N 1
ATOM 806 C CA . LYS A 1 104 ? 9.704 -8.261 -11.894 1.00 95.81 104 LYS A CA 1
ATOM 807 C C . LYS A 1 104 ? 10.842 -9.168 -11.445 1.00 95.81 104 LYS A C 1
ATOM 809 O O . LYS A 1 104 ? 11.941 -9.053 -11.986 1.00 95.81 104 LYS A O 1
ATOM 814 N N . PHE A 1 105 ? 10.585 -10.018 -10.455 1.00 94.88 105 PHE A N 1
ATOM 815 C CA . PHE A 1 105 ? 11.528 -11.023 -9.997 1.00 94.88 105 PHE A CA 1
ATOM 816 C C . PHE A 1 105 ? 11.817 -12.014 -11.126 1.00 94.88 105 PHE A C 1
ATOM 818 O O . PHE A 1 105 ? 12.971 -12.171 -11.485 1.00 94.88 105 PHE A O 1
ATOM 825 N N . SER A 1 106 ? 10.795 -12.580 -11.769 1.00 94.69 106 SER A N 1
ATOM 826 C CA . SER A 1 106 ? 10.953 -13.537 -12.871 1.00 94.69 106 SER A CA 1
ATOM 827 C C . SER A 1 106 ? 11.645 -12.966 -14.115 1.00 94.69 106 SER A C 1
ATOM 829 O O . SER A 1 106 ? 12.309 -13.712 -14.823 1.00 94.69 106 SER A O 1
ATOM 831 N N . ASN A 1 107 ? 11.533 -11.658 -14.374 1.00 91.62 107 ASN A N 1
ATOM 832 C CA . ASN A 1 107 ? 12.114 -11.008 -15.560 1.00 91.62 107 ASN A CA 1
ATOM 833 C C . ASN A 1 107 ? 13.542 -10.466 -15.340 1.00 91.62 107 ASN A C 1
ATOM 835 O O . ASN A 1 107 ? 14.003 -9.613 -16.102 1.00 91.62 107 ASN A O 1
ATOM 839 N N . LYS A 1 108 ? 14.230 -10.862 -14.265 1.00 90.31 108 LYS A N 1
ATOM 840 C CA . LYS A 1 108 ? 15.596 -10.415 -13.960 1.00 90.31 108 LYS A CA 1
ATOM 841 C C . LYS A 1 108 ? 16.496 -11.604 -13.651 1.00 90.31 108 LYS A C 1
ATOM 843 O O . LYS A 1 108 ? 16.103 -12.454 -12.873 1.00 90.31 108 LYS A O 1
ATOM 848 N N . ASP A 1 109 ? 17.733 -11.575 -14.140 1.00 92.56 109 ASP A N 1
ATOM 849 C CA . ASP A 1 109 ? 18.739 -12.599 -13.807 1.00 92.56 109 ASP A CA 1
ATOM 850 C C . ASP A 1 109 ? 19.469 -12.309 -12.487 1.00 92.56 109 ASP A C 1
ATOM 852 O O . ASP A 1 109 ? 19.939 -13.211 -11.798 1.00 92.56 109 ASP A O 1
ATOM 856 N N . VAL A 1 110 ? 19.573 -11.027 -12.119 1.00 94.06 110 VAL A N 1
ATOM 857 C CA . VAL A 1 110 ? 20.219 -10.581 -10.878 1.00 94.06 110 VAL A CA 1
ATOM 858 C C . VAL A 1 110 ? 19.193 -9.886 -9.992 1.00 94.06 110 VAL A C 1
ATOM 860 O O . VAL A 1 110 ? 18.615 -8.8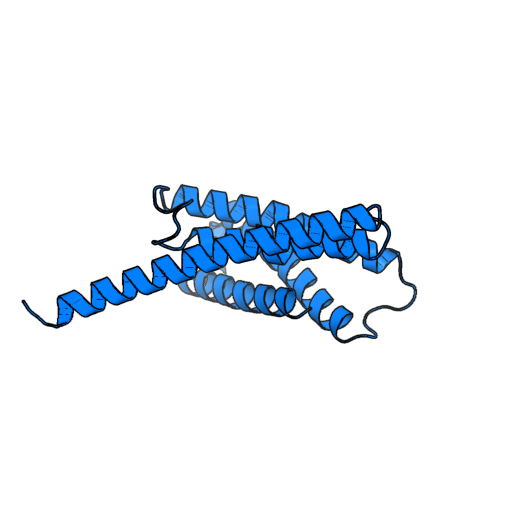54 -10.355 1.00 94.06 110 VAL A O 1
ATOM 863 N N . HIS A 1 111 ? 18.991 -10.437 -8.797 1.00 94.44 111 HIS A N 1
ATOM 864 C CA . HIS A 1 111 ? 18.024 -9.943 -7.819 1.00 94.44 111 HIS A CA 1
ATOM 865 C C . HIS A 1 111 ? 18.705 -9.193 -6.669 1.00 94.44 111 HIS A C 1
ATOM 867 O O . HIS A 1 111 ? 19.874 -9.414 -6.363 1.00 94.44 111 HIS A O 1
ATOM 873 N N . PHE A 1 112 ? 17.953 -8.306 -6.006 1.00 95.50 112 PHE A N 1
ATOM 874 C CA . PHE A 1 112 ? 18.341 -7.636 -4.752 1.00 95.50 112 PHE A CA 1
ATOM 875 C C . PHE A 1 112 ? 19.706 -6.913 -4.755 1.00 95.50 112 PHE A C 1
ATOM 877 O O . PHE A 1 112 ? 20.298 -6.667 -3.700 1.00 95.50 112 PHE A O 1
ATOM 884 N N . ASN A 1 113 ? 20.193 -6.510 -5.929 1.00 96.38 113 ASN A N 1
ATOM 885 C CA . ASN A 1 113 ? 21.438 -5.759 -6.092 1.00 96.38 113 ASN A CA 1
ATOM 886 C C . ASN A 1 113 ? 21.270 -4.237 -5.920 1.00 96.38 113 ASN A C 1
ATOM 888 O O . ASN A 1 113 ? 22.265 -3.524 -5.849 1.00 96.38 113 ASN A O 1
ATOM 892 N N . THR A 1 114 ? 20.035 -3.736 -5.813 1.00 96.31 114 THR A N 1
ATOM 893 C CA . THR A 1 114 ? 19.727 -2.319 -5.556 1.00 96.31 114 THR A CA 1
ATOM 894 C C . THR A 1 114 ? 18.999 -2.131 -4.226 1.00 96.31 114 THR A C 1
ATOM 896 O O . THR A 1 114 ? 18.330 -3.046 -3.739 1.00 96.31 114 THR A O 1
ATOM 899 N N . TRP A 1 115 ? 19.073 -0.921 -3.658 1.00 97.56 115 TRP A N 1
ATOM 900 C CA . TRP A 1 115 ? 18.292 -0.552 -2.470 1.00 97.56 115 TRP A CA 1
ATOM 901 C C . TRP A 1 115 ? 16.786 -0.700 -2.699 1.00 97.56 115 TRP A C 1
ATOM 903 O O . TRP A 1 115 ? 16.127 -1.342 -1.888 1.00 97.56 115 TRP A O 1
ATOM 913 N N . HIS A 1 116 ? 16.279 -0.226 -3.843 1.00 96.75 116 HIS A N 1
ATOM 914 C CA . HIS A 1 116 ? 14.888 -0.429 -4.265 1.00 96.75 116 HIS A CA 1
ATOM 915 C C . HIS A 1 116 ? 14.482 -1.910 -4.208 1.00 96.75 116 HIS A C 1
ATOM 917 O O . HIS A 1 116 ? 13.482 -2.259 -3.592 1.00 96.75 116 HIS A O 1
ATOM 923 N N . GLY A 1 117 ? 15.296 -2.808 -4.781 1.00 96.62 117 GLY A N 1
ATOM 924 C CA . GLY A 1 117 ? 14.996 -4.240 -4.777 1.00 96.62 117 GLY A CA 1
ATOM 925 C C . GLY A 1 117 ? 14.961 -4.841 -3.369 1.00 96.62 117 GLY A C 1
ATOM 926 O O . GLY A 1 117 ? 14.083 -5.646 -3.073 1.00 96.62 117 GLY A O 1
ATOM 927 N N . ARG A 1 118 ? 15.890 -4.448 -2.489 1.00 97.81 118 ARG A N 1
ATOM 928 C CA . ARG A 1 118 ? 15.967 -4.948 -1.103 1.00 97.81 118 ARG A CA 1
ATOM 929 C C . ARG A 1 118 ? 14.802 -4.448 -0.246 1.00 97.81 118 ARG A C 1
ATOM 931 O O . ARG A 1 118 ? 14.135 -5.251 0.400 1.00 97.81 118 ARG A O 1
ATOM 938 N N . VAL A 1 119 ? 14.547 -3.140 -0.263 1.00 98.06 119 VAL A N 1
ATOM 939 C CA . VAL A 1 119 ? 13.474 -2.503 0.517 1.00 98.06 119 VAL A CA 1
ATOM 940 C C . VAL A 1 119 ? 12.104 -2.935 -0.010 1.00 98.06 119 VAL A C 1
ATOM 942 O O . VAL A 1 119 ? 11.261 -3.377 0.770 1.00 98.06 119 VAL A O 1
ATOM 945 N N . GLY A 1 120 ? 11.908 -2.918 -1.332 1.00 97.50 120 GLY A N 1
ATOM 946 C CA . GLY A 1 120 ? 10.672 -3.366 -1.974 1.00 97.50 120 GLY A CA 1
ATOM 947 C C . GLY A 1 120 ? 10.410 -4.857 -1.778 1.00 97.50 120 GLY A C 1
ATOM 948 O O . GLY A 1 120 ? 9.275 -5.256 -1.530 1.00 97.50 120 GLY A O 1
ATOM 949 N N . GLY A 1 121 ? 11.459 -5.686 -1.790 1.00 97.62 121 GLY A N 1
ATOM 950 C CA . GLY A 1 121 ? 11.362 -7.107 -1.451 1.00 97.62 121 GLY A CA 1
ATOM 951 C C . GLY A 1 121 ? 10.893 -7.343 -0.015 1.00 97.62 121 GLY A C 1
ATOM 952 O O . GLY A 1 121 ? 9.977 -8.134 0.213 1.00 97.62 121 GLY A O 1
ATOM 953 N N . ALA A 1 122 ? 11.462 -6.614 0.952 1.00 98.06 122 ALA A N 1
ATOM 954 C CA . ALA A 1 122 ? 11.021 -6.671 2.345 1.00 98.06 122 ALA A CA 1
ATOM 955 C C . ALA A 1 122 ? 9.560 -6.210 2.502 1.00 98.06 122 ALA A C 1
ATOM 957 O O . ALA A 1 122 ? 8.784 -6.855 3.209 1.00 98.06 122 ALA A O 1
ATOM 958 N N . ALA A 1 123 ? 9.158 -5.147 1.798 1.00 98.12 123 ALA A N 1
ATOM 959 C CA . ALA A 1 123 ? 7.777 -4.671 1.780 1.00 98.12 123 ALA A CA 1
ATOM 960 C C . ALA A 1 123 ? 6.812 -5.707 1.173 1.00 98.12 123 ALA A C 1
ATOM 962 O O . ALA A 1 123 ? 5.747 -5.961 1.735 1.00 98.12 123 ALA A O 1
ATOM 963 N N . ALA A 1 124 ? 7.182 -6.354 0.064 1.00 97.88 124 ALA A N 1
ATOM 964 C CA . ALA A 1 124 ? 6.377 -7.404 -0.560 1.00 97.88 124 ALA A CA 1
ATOM 965 C C . ALA A 1 124 ? 6.208 -8.618 0.369 1.00 97.88 124 ALA A C 1
ATOM 967 O O . ALA A 1 124 ? 5.097 -9.128 0.523 1.00 97.88 124 ALA A O 1
ATOM 968 N N . PHE A 1 125 ? 7.273 -9.037 1.061 1.00 97.69 125 PHE A N 1
ATOM 969 C CA . PHE A 1 125 ? 7.194 -10.100 2.065 1.00 97.69 125 PHE A CA 1
ATOM 970 C C . PHE A 1 125 ? 6.286 -9.716 3.244 1.00 97.69 125 PHE A C 1
ATOM 972 O O . PHE A 1 125 ? 5.411 -10.491 3.633 1.00 97.69 125 PHE A O 1
ATOM 979 N N . GLY A 1 126 ? 6.432 -8.497 3.775 1.00 97.62 126 GLY A N 1
ATOM 980 C CA . GLY A 1 126 ? 5.543 -7.964 4.810 1.00 97.62 126 GLY A CA 1
ATOM 981 C C . GLY A 1 126 ? 4.080 -7.916 4.355 1.00 97.62 126 GLY A C 1
ATOM 982 O O . GLY A 1 126 ? 3.176 -8.232 5.128 1.00 97.62 126 GLY A O 1
ATOM 983 N N . CYS A 1 127 ? 3.836 -7.609 3.078 1.00 97.06 127 CYS A N 1
ATOM 984 C CA . CYS A 1 127 ? 2.503 -7.626 2.483 1.00 97.06 127 CYS A CA 1
ATOM 985 C C . CYS A 1 127 ? 1.911 -9.045 2.464 1.00 97.06 127 CYS A C 1
ATOM 987 O O . CYS A 1 127 ? 0.781 -9.238 2.917 1.00 97.06 127 CYS A O 1
ATOM 989 N N . ALA A 1 128 ? 2.684 -10.051 2.037 1.00 97.38 128 ALA A N 1
ATOM 990 C CA . ALA A 1 128 ? 2.264 -11.454 2.090 1.00 97.38 128 ALA A CA 1
ATOM 991 C C . ALA A 1 128 ? 1.928 -11.892 3.525 1.00 97.38 128 ALA A C 1
ATOM 993 O O . ALA A 1 128 ? 0.860 -12.458 3.767 1.00 97.38 128 ALA A O 1
ATOM 994 N N . ALA A 1 129 ? 2.794 -11.567 4.490 1.00 96.62 129 ALA A N 1
ATOM 995 C CA . ALA A 1 129 ? 2.565 -11.863 5.901 1.00 96.62 129 ALA A CA 1
ATOM 996 C C . ALA A 1 129 ? 1.301 -11.171 6.444 1.00 96.62 129 ALA A C 1
ATOM 998 O O . ALA A 1 129 ? 0.532 -11.787 7.184 1.00 96.62 129 ALA A O 1
ATOM 999 N N . SER A 1 130 ? 1.049 -9.920 6.043 1.00 95.00 130 SER A N 1
ATOM 1000 C CA . SER A 1 130 ? -0.152 -9.161 6.413 1.00 95.00 130 SER A CA 1
ATOM 1001 C C . SER A 1 130 ? -1.430 -9.814 5.883 1.00 95.00 130 SER A C 1
ATOM 1003 O O . SER A 1 130 ? -2.389 -9.978 6.638 1.00 95.00 130 SER A O 1
ATOM 1005 N N . ILE A 1 131 ? -1.434 -10.260 4.621 1.00 94.75 131 ILE A N 1
ATOM 1006 C CA . ILE A 1 131 ? -2.571 -10.977 4.032 1.00 94.75 131 ILE A CA 1
ATOM 1007 C C . ILE A 1 131 ? -2.821 -12.272 4.808 1.00 94.75 131 ILE A C 1
ATOM 1009 O O . ILE A 1 131 ? -3.919 -12.460 5.328 1.00 94.75 131 ILE A O 1
ATOM 1013 N N . VAL A 1 132 ? -1.810 -13.133 4.962 1.00 94.12 132 VAL A N 1
ATOM 1014 C CA . VAL A 1 132 ? -1.953 -14.417 5.672 1.00 94.12 132 VAL A CA 1
ATOM 1015 C C . VAL A 1 132 ? -2.435 -14.205 7.109 1.00 94.12 132 VAL A C 1
ATOM 1017 O O . VAL A 1 132 ? -3.415 -14.822 7.530 1.00 94.12 132 VAL A O 1
ATOM 1020 N N . GLY A 1 133 ? -1.807 -13.290 7.851 1.00 92.50 133 GLY A N 1
ATOM 1021 C CA . GLY A 1 133 ? -2.204 -12.960 9.220 1.00 92.50 133 GLY A CA 1
ATOM 1022 C C . GLY A 1 133 ? -3.627 -12.399 9.305 1.00 92.50 133 GLY A C 1
ATOM 1023 O O . GLY A 1 133 ? -4.391 -12.782 10.192 1.00 92.50 133 GLY A O 1
ATOM 1024 N N . GLY A 1 134 ? -4.014 -11.547 8.354 1.00 91.38 134 GLY A N 1
ATOM 1025 C CA . GLY A 1 134 ? -5.369 -11.016 8.225 1.00 91.38 134 GLY A CA 1
ATOM 1026 C C . GLY A 1 134 ? -6.405 -12.112 7.973 1.00 91.38 134 GLY A C 1
ATOM 1027 O O . GLY A 1 134 ? -7.428 -12.145 8.655 1.00 91.38 134 GLY A O 1
ATOM 1028 N N . PHE A 1 135 ? -6.121 -13.048 7.063 1.00 91.44 135 PHE A N 1
ATOM 1029 C CA . PHE A 1 135 ? -6.976 -14.206 6.783 1.00 91.44 135 PHE A CA 1
ATOM 1030 C C . PHE A 1 135 ? -7.152 -15.094 8.019 1.00 91.44 135 PHE A C 1
ATOM 1032 O O . PHE A 1 135 ? -8.286 -15.411 8.387 1.00 91.44 135 PHE A O 1
ATOM 1039 N N . VAL A 1 136 ? -6.058 -15.449 8.702 1.00 90.50 136 VAL A N 1
ATOM 1040 C CA . VAL A 1 136 ? -6.115 -16.253 9.933 1.00 90.50 136 VAL A CA 1
ATOM 1041 C C . VAL A 1 136 ? -6.960 -15.552 10.994 1.00 90.50 136 VAL A C 1
ATOM 1043 O O . VAL A 1 136 ? -7.855 -16.168 11.568 1.00 90.50 136 VAL A O 1
ATOM 1046 N N . ASN A 1 137 ? -6.740 -14.256 11.224 1.00 89.12 137 ASN A N 1
ATOM 1047 C CA . ASN A 1 137 ? -7.498 -13.502 12.219 1.00 89.12 137 ASN A CA 1
ATOM 1048 C C . ASN A 1 137 ? -8.982 -13.332 11.837 1.00 89.12 137 ASN A C 1
ATOM 1050 O O . ASN A 1 137 ? -9.843 -13.300 12.712 1.00 89.12 137 ASN A O 1
ATOM 1054 N N . TYR A 1 138 ? -9.297 -13.241 10.541 1.00 88.06 138 TYR A N 1
ATOM 1055 C CA . TYR A 1 138 ? -10.669 -13.094 10.057 1.00 88.06 138 TYR A CA 1
ATOM 1056 C C . TYR A 1 138 ? -11.477 -14.391 10.181 1.00 88.06 138 TYR A C 1
ATOM 1058 O O . TYR A 1 138 ? -12.602 -14.370 10.681 1.00 88.06 138 TYR A O 1
ATOM 1066 N N . PHE A 1 139 ? -10.916 -15.520 9.737 1.00 88.81 139 PHE A N 1
ATOM 1067 C CA . PHE A 1 139 ? -11.629 -16.801 9.692 1.00 88.81 139 PHE A CA 1
ATOM 1068 C C . PHE A 1 139 ? -11.469 -17.631 10.966 1.00 88.81 139 PHE A C 1
ATOM 1070 O O . PHE A 1 139 ? -12.373 -18.385 11.316 1.00 88.81 139 PHE A O 1
ATOM 1077 N N . GLN A 1 140 ? -10.342 -17.505 11.668 1.00 88.56 140 GLN A N 1
ATOM 1078 C CA . GLN A 1 140 ? -10.005 -18.294 12.856 1.00 88.56 140 GLN A CA 1
ATOM 1079 C C . GLN A 1 140 ? -9.493 -17.408 14.009 1.00 88.56 140 GLN A C 1
ATOM 1081 O O . GLN A 1 140 ? -8.416 -17.654 14.560 1.00 88.56 140 GLN A O 1
ATOM 1086 N N . PRO A 1 141 ? -10.271 -16.404 14.465 1.00 85.56 141 PRO A N 1
ATOM 1087 C CA . PRO A 1 141 ? -9.836 -15.496 15.530 1.00 85.56 141 PRO A CA 1
ATOM 1088 C C . PRO A 1 141 ? -9.503 -16.237 16.832 1.00 85.56 141 PRO A C 1
ATOM 1090 O O . PRO A 1 141 ? -8.554 -15.883 17.524 1.00 85.56 141 PRO A O 1
ATOM 1093 N N . LYS A 1 142 ? -10.226 -17.322 17.150 1.00 88.25 142 LYS A N 1
ATOM 1094 C CA . LYS A 1 142 ? -9.963 -18.148 18.343 1.00 88.25 142 LYS A CA 1
ATOM 1095 C C . LYS A 1 142 ? -8.572 -18.786 18.329 1.00 88.25 142 LYS A C 1
ATOM 1097 O O . LYS A 1 142 ? -8.015 -19.006 19.396 1.00 88.25 142 LYS A O 1
ATOM 1102 N N . PHE A 1 143 ? -8.024 -19.100 17.155 1.00 88.31 143 PHE A N 1
ATOM 1103 C CA . PHE A 1 143 ? -6.678 -19.660 17.040 1.00 88.31 143 PHE A CA 1
ATOM 1104 C C . PHE A 1 143 ? -5.623 -18.608 17.391 1.00 88.31 143 PHE A C 1
ATOM 1106 O O . PHE A 1 143 ? -4.784 -18.852 18.253 1.00 88.31 143 PHE A O 1
ATOM 1113 N N . ALA A 1 144 ? -5.723 -17.412 16.805 1.00 85.00 144 ALA A N 1
ATOM 1114 C CA . ALA A 1 144 ? -4.819 -16.304 17.117 1.00 85.00 144 ALA A CA 1
ATOM 1115 C C . ALA A 1 144 ? -4.882 -15.919 18.607 1.00 85.00 144 ALA A C 1
ATOM 1117 O O . ALA A 1 144 ? -3.850 -15.713 19.245 1.00 85.00 144 ALA A O 1
ATOM 1118 N N . LEU A 1 145 ? -6.091 -15.912 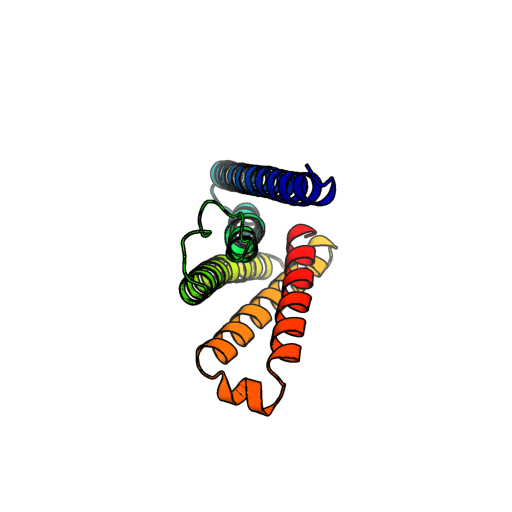19.176 1.00 88.62 145 LEU A N 1
ATOM 1119 C CA . LEU A 1 145 ? -6.338 -15.556 20.573 1.00 88.62 145 LEU A CA 1
ATOM 1120 C C . LEU A 1 145 ? -5.857 -16.592 21.598 1.00 88.62 145 LEU A C 1
ATOM 1122 O O . LEU A 1 145 ? -5.763 -16.265 22.777 1.00 88.62 145 LEU A O 1
ATOM 1126 N N . LYS A 1 146 ? -5.533 -17.823 21.179 1.00 90.06 146 LYS A N 1
ATOM 1127 C CA . LYS A 1 146 ? -4.855 -18.801 22.049 1.00 90.06 146 LYS A CA 1
ATOM 1128 C C . LYS A 1 146 ? -3.379 -18.470 22.255 1.00 90.06 146 LYS A C 1
ATOM 1130 O O . LYS A 1 146 ? -2.816 -18.860 23.269 1.00 90.06 146 LYS A O 1
ATOM 1135 N N . VAL A 1 147 ? -2.760 -17.808 21.279 1.00 87.88 147 VAL A N 1
ATOM 1136 C CA . VAL A 1 147 ? -1.322 -17.515 21.280 1.00 87.88 147 VAL A CA 1
ATOM 1137 C C . VAL A 1 147 ? -1.051 -16.121 21.835 1.00 87.88 147 VAL A C 1
ATOM 1139 O O . VAL A 1 147 ? -0.056 -15.923 22.522 1.00 87.88 147 VAL A O 1
ATOM 1142 N N . MET A 1 148 ? -1.922 -15.152 21.540 1.00 88.94 148 MET A N 1
ATOM 1143 C CA . MET A 1 148 ? -1.725 -13.749 21.904 1.00 88.94 148 MET A CA 1
ATOM 1144 C C . MET A 1 148 ? -3.036 -13.086 22.344 1.00 88.94 148 MET A C 1
ATOM 1146 O O . MET A 1 148 ? -4.077 -13.319 21.723 1.00 88.94 148 MET A O 1
ATOM 1150 N N . PRO A 1 149 ? -3.009 -12.192 23.348 1.00 93.44 149 PRO A N 1
ATOM 1151 C CA . PRO A 1 149 ? -4.186 -11.426 23.733 1.00 93.44 149 PRO A CA 1
ATOM 1152 C C . PRO A 1 149 ? -4.607 -10.432 22.627 1.00 93.44 149 PRO A C 1
ATOM 1154 O O . PRO A 1 149 ? -3.773 -9.986 21.830 1.00 93.44 149 PRO A O 1
ATOM 1157 N N . PRO A 1 150 ? -5.889 -10.005 22.585 1.00 90.00 150 PRO A N 1
ATOM 1158 C CA . PRO A 1 150 ? -6.397 -9.104 21.545 1.00 90.00 150 PRO A CA 1
ATOM 1159 C C . PRO A 1 150 ? -5.632 -7.777 21.419 1.00 90.00 150 PRO A C 1
ATOM 1161 O O . PRO A 1 150 ? -5.490 -7.241 20.319 1.00 90.00 150 PRO A O 1
ATOM 1164 N N . SER A 1 151 ? -5.156 -7.228 22.541 1.00 93.19 151 SER A N 1
ATOM 1165 C CA . SER A 1 151 ? -4.398 -5.973 22.580 1.00 93.19 151 SER A CA 1
ATOM 1166 C C . SER A 1 151 ? -3.050 -6.100 21.873 1.00 93.19 151 SER A C 1
ATOM 1168 O O . SER A 1 151 ? -2.711 -5.243 21.057 1.00 93.19 151 SER A O 1
ATOM 1170 N N . GLU A 1 152 ? -2.318 -7.186 22.128 1.00 93.44 152 GLU A N 1
ATOM 1171 C CA . GLU A 1 152 ? -1.027 -7.457 21.494 1.00 93.44 152 GLU A CA 1
ATOM 1172 C C . GLU A 1 152 ? -1.194 -7.739 19.997 1.00 93.44 152 GLU A C 1
ATOM 1174 O O . GLU A 1 152 ? -0.472 -7.163 19.185 1.00 93.44 152 GLU A O 1
ATOM 1179 N N . LEU A 1 153 ? -2.195 -8.541 19.610 1.00 92.06 153 LEU A N 1
ATOM 1180 C CA . LEU A 1 153 ? -2.507 -8.790 18.197 1.00 92.06 153 LEU A CA 1
ATOM 1181 C C . LEU A 1 153 ? -2.767 -7.486 17.440 1.00 92.06 153 LEU A C 1
ATOM 1183 O O . LEU A 1 153 ? -2.229 -7.276 16.353 1.00 92.06 153 LEU A O 1
ATOM 1187 N N . ARG A 1 154 ? -3.564 -6.585 18.027 1.00 91.44 154 ARG A N 1
ATOM 1188 C CA . ARG A 1 154 ? -3.869 -5.284 17.426 1.00 91.44 154 ARG A CA 1
ATOM 1189 C C . ARG A 1 154 ? -2.632 -4.395 17.335 1.00 91.44 154 ARG A C 1
ATOM 1191 O O . ARG A 1 154 ? -2.427 -3.757 16.305 1.00 91.44 154 ARG A O 1
ATOM 1198 N N . PHE A 1 155 ? -1.815 -4.353 18.387 1.00 94.81 155 PHE A N 1
ATOM 1199 C CA . PHE A 1 155 ? -0.567 -3.593 18.392 1.00 94.81 155 PHE A CA 1
ATOM 1200 C C . PHE A 1 155 ? 0.387 -4.086 17.299 1.00 94.81 155 PHE A C 1
ATOM 1202 O O . PHE A 1 155 ? 0.833 -3.290 16.476 1.00 94.81 155 PHE A O 1
ATOM 1209 N N . ARG A 1 156 ? 0.633 -5.399 17.233 1.00 93.56 156 ARG A N 1
ATOM 1210 C CA . ARG A 1 156 ? 1.512 -6.021 16.234 1.00 93.56 156 ARG A CA 1
ATOM 1211 C C . ARG A 1 156 ? 0.996 -5.798 14.819 1.00 93.56 156 ARG A C 1
ATOM 1213 O O . ARG A 1 156 ? 1.772 -5.392 13.963 1.00 93.56 156 ARG A O 1
ATOM 1220 N N . HIS A 1 157 ? -0.299 -6.000 14.575 1.00 94.62 157 HIS A N 1
ATOM 1221 C CA . HIS A 1 157 ? -0.902 -5.737 13.267 1.00 94.62 157 HIS A CA 1
ATOM 1222 C C . HIS A 1 157 ? -0.679 -4.285 12.820 1.00 94.62 157 HIS A C 1
ATOM 1224 O O . HIS A 1 157 ? -0.222 -4.054 11.704 1.00 94.62 157 HIS A O 1
ATOM 1230 N N . ASN A 1 158 ? -0.925 -3.314 13.704 1.00 95.31 158 ASN A N 1
ATOM 1231 C CA . ASN A 1 158 ? -0.715 -1.902 13.390 1.00 95.31 158 ASN A CA 1
ATOM 1232 C C . ASN A 1 158 ? 0.768 -1.574 13.159 1.00 95.31 158 ASN A C 1
ATOM 1234 O O . ASN A 1 158 ? 1.089 -0.874 12.203 1.00 95.31 158 ASN A O 1
ATOM 1238 N N . LEU A 1 159 ? 1.668 -2.082 14.007 1.00 96.69 159 LEU A N 1
ATOM 1239 C CA . LEU A 1 159 ? 3.106 -1.836 13.899 1.00 96.69 159 LEU A CA 1
ATOM 1240 C C . LEU A 1 159 ? 3.679 -2.419 12.602 1.00 96.69 159 LEU A C 1
ATOM 1242 O O . LEU A 1 159 ? 4.292 -1.695 11.823 1.00 96.69 159 LEU A O 1
ATOM 1246 N N . PHE A 1 160 ? 3.450 -3.708 12.338 1.00 96.31 160 PHE A N 1
ATOM 1247 C CA . PHE A 1 160 ? 3.942 -4.356 11.121 1.00 96.31 160 PHE A CA 1
ATOM 1248 C C . PHE A 1 160 ? 3.256 -3.816 9.865 1.00 96.31 160 PHE A C 1
ATOM 1250 O O . PHE A 1 160 ? 3.909 -3.704 8.829 1.00 96.31 160 PHE A O 1
ATOM 1257 N N . GLY A 1 161 ? 1.980 -3.427 9.956 1.00 96.69 161 GLY A N 1
ATOM 1258 C CA . GLY A 1 161 ? 1.272 -2.734 8.882 1.00 96.69 161 GLY A CA 1
ATOM 1259 C C . GLY A 1 161 ? 1.931 -1.398 8.531 1.00 96.69 161 GLY A C 1
ATOM 1260 O O . GLY A 1 161 ? 2.236 -1.162 7.365 1.00 96.69 161 GLY A O 1
ATOM 1261 N N . LEU A 1 162 ? 2.235 -0.565 9.532 1.00 97.12 162 LEU A N 1
ATOM 1262 C CA . LEU A 1 162 ? 2.927 0.715 9.341 1.00 97.12 162 LEU A CA 1
ATOM 1263 C C . LEU A 1 162 ? 4.347 0.543 8.799 1.00 97.12 162 LEU A C 1
ATOM 1265 O O . LEU A 1 162 ? 4.726 1.254 7.871 1.00 97.12 162 LEU A O 1
ATOM 1269 N N . LEU A 1 163 ? 5.125 -0.401 9.337 1.00 97.94 163 LEU A N 1
ATOM 1270 C CA . LEU A 1 163 ? 6.473 -0.698 8.840 1.00 97.94 163 LEU A CA 1
ATOM 1271 C C . LEU A 1 163 ? 6.439 -1.159 7.381 1.00 97.94 163 LEU A C 1
ATOM 1273 O O . LEU A 1 163 ? 7.144 -0.602 6.547 1.00 97.94 163 LEU A O 1
ATOM 1277 N N . THR A 1 164 ? 5.577 -2.126 7.057 1.00 98.00 164 THR A N 1
ATOM 1278 C CA . THR A 1 164 ? 5.425 -2.653 5.692 1.00 98.00 164 THR A CA 1
ATOM 1279 C C . THR A 1 164 ? 5.005 -1.557 4.722 1.00 98.00 164 THR A C 1
ATOM 1281 O O . THR A 1 164 ? 5.581 -1.441 3.644 1.00 98.00 164 THR A O 1
ATOM 1284 N N . PHE A 1 165 ? 4.027 -0.733 5.108 1.00 97.81 165 PHE A N 1
ATOM 1285 C CA . PHE A 1 165 ? 3.582 0.388 4.291 1.00 97.81 165 PHE A CA 1
ATOM 1286 C C . PHE A 1 165 ? 4.714 1.394 4.071 1.00 97.81 165 PHE A C 1
ATOM 1288 O O . PHE A 1 165 ? 4.968 1.778 2.939 1.00 97.81 165 PHE A O 1
ATOM 1295 N N . SER A 1 166 ? 5.456 1.754 5.120 1.00 98.06 166 SER A N 1
ATOM 1296 C CA . SER A 1 166 ? 6.562 2.716 5.023 1.00 98.06 166 SER A CA 1
ATOM 1297 C C . SER A 1 166 ? 7.686 2.213 4.113 1.00 98.06 166 SER A C 1
ATOM 1299 O O . SER A 1 166 ? 8.194 2.972 3.293 1.00 98.06 166 SER A O 1
ATOM 1301 N N . LEU A 1 167 ? 8.036 0.924 4.206 1.00 97.94 167 LEU A N 1
ATOM 1302 C CA . LEU A 1 167 ? 8.986 0.286 3.290 1.00 97.94 167 LEU A CA 1
ATOM 1303 C C . LEU A 1 167 ? 8.460 0.290 1.849 1.00 97.94 167 LEU A C 1
ATOM 1305 O O . LEU A 1 167 ? 9.217 0.594 0.937 1.00 97.94 167 LEU A O 1
ATOM 1309 N N . GLY A 1 168 ? 7.173 -0.002 1.642 1.00 97.31 168 GLY A N 1
ATOM 1310 C CA . GLY A 1 168 ? 6.550 0.006 0.315 1.00 97.31 168 GLY A CA 1
ATOM 1311 C C . GLY A 1 168 ? 6.442 1.397 -0.316 1.00 97.31 168 GLY A C 1
ATOM 1312 O O . GLY A 1 168 ? 6.516 1.513 -1.531 1.00 97.31 168 GLY A O 1
ATOM 1313 N N . MET A 1 169 ? 6.301 2.449 0.494 1.00 96.19 169 MET A N 1
ATOM 1314 C CA . MET A 1 169 ? 6.320 3.842 0.029 1.00 96.19 169 MET A CA 1
ATOM 1315 C C . MET A 1 169 ? 7.742 4.342 -0.269 1.00 96.19 169 MET A C 1
ATOM 1317 O O . MET A 1 169 ? 7.913 5.258 -1.066 1.00 96.19 169 MET A O 1
ATOM 1321 N N . GLY A 1 170 ? 8.755 3.781 0.400 1.00 93.81 170 GLY A N 1
ATOM 1322 C CA . GLY A 1 170 ? 10.165 4.148 0.227 1.00 93.81 170 GLY A CA 1
ATOM 1323 C C . GLY A 1 170 ? 10.925 3.317 -0.811 1.00 93.81 170 GLY A C 1
ATOM 1324 O O . GLY A 1 170 ? 12.105 3.590 -1.041 1.00 93.81 170 GLY A O 1
ATOM 1325 N N . ALA A 1 171 ? 10.286 2.297 -1.389 1.00 91.06 171 ALA A N 1
ATOM 1326 C CA . ALA A 1 171 ? 10.834 1.456 -2.448 1.00 91.06 171 ALA A CA 1
ATOM 1327 C C . ALA A 1 171 ? 10.354 1.948 -3.811 1.00 91.06 171 ALA A C 1
ATOM 1329 O O . ALA A 1 171 ? 11.233 2.347 -4.604 1.00 91.06 171 ALA A O 1
#

Foldseek 3Di:
DDPVVVVVVVVLVVVLVVLVVLLVVLVVQLVVLVVQLVVVVCDAVSVLCNLLSCLQSHLQSVLVCLPPCSNPVRVPPDPVVSLVSSLVSLVRSLVSLLVSLVSNVVVDPDAPPDPLRVLSVVLNVLSVVLNVLSVCCVPPV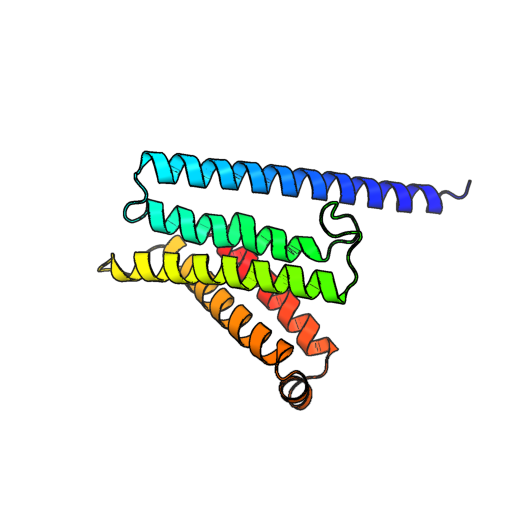VVVCVVDPPVVSVVVSVVSSVSSSVSSVVD

Secondary structure (DSSP, 8-state):
--THHHHHHHHHHHHHHHHHHHHHHHHHHHHHHHHHHHHTTT-THHHHHHHHHIIIIIIIHHHHHTT-SS-TTTTTS-HHHHHHHHHHHHHHHHHHHHHHHHHHHHT-SS-S-SHHHHHHHHHHHHHHHHHHHHHHHHH-HHHHHHHS-HHHHHHHHHHHHHHHHHHHHH-

Organism: Drosophila rhopaloa (NCBI:txid1041015)

Sequence (171 aa):
MPEGYTGATAWVQIQSILNSINHMLIFLVAAFFFVLARSLDFKDTAMHMFMTGTGFHVLIAQAMMSHSKVNPLTRWLSHRNKARFHAILQIVGGTMVLLGSLGKFSNKDVHFNTWHGRVGGAAAFGCAASIVGGFVNYFQPKFALKVMPPSELRFRHNLFGLLTFSLGMGA